Protein AF-A0A0N9I9Z4-F1 (afdb_monomer_lite)

Radius of gyration: 25.41 Å; chains: 1; bounding box: 49×17×73 Å

Foldseek 3Di:
DPPQDDQWDWAADPVRDIDIDGHDPDQDAAKDWDWDPHVDIDIDIDGRDPPPPPVVVPPVVVVVVVVVVVVVVVVVVD

Structure (mmCIF, N/CA/C/O backbone):
data_AF-A0A0N9I9Z4-F1
#
_entry.id   AF-A0A0N9I9Z4-F1
#
loop_
_atom_site.group_PDB
_atom_site.id
_atom_site.type_symbol
_atom_site.label_atom_id
_atom_site.label_alt_id
_atom_site.label_comp_id
_atom_site.label_asym_id
_atom_site.label_entity_id
_atom_site.label_seq_id
_atom_site.pdbx_PDB_ins_code
_atom_site.Cartn_x
_atom_site.Cartn_y
_atom_site.Cartn_z
_atom_site.occupancy
_atom_site.B_iso_or_equiv
_atom_site.auth_seq_id
_atom_site.auth_comp_id
_atom_site.auth_asym_id
_atom_site.auth_atom_id
_atom_site.pdbx_PDB_model_num
ATOM 1 N N . MET A 1 1 ? -18.762 5.093 -14.044 1.00 42.41 1 MET A N 1
ATOM 2 C CA . MET A 1 1 ? -17.655 4.466 -14.798 1.00 42.41 1 MET A CA 1
ATOM 3 C C . MET A 1 1 ? -16.395 5.267 -14.509 1.00 42.41 1 MET A C 1
ATOM 5 O O . MET A 1 1 ? -16.347 6.428 -14.902 1.00 42.41 1 MET A O 1
ATOM 9 N N . SER A 1 2 ? -15.447 4.712 -13.745 1.00 50.50 2 SER A N 1
ATOM 10 C CA . SER A 1 2 ? -14.171 5.385 -13.458 1.00 50.50 2 SER A CA 1
ATOM 11 C C . SER A 1 2 ? -13.430 5.606 -14.779 1.00 50.50 2 SER A C 1
ATOM 13 O O . SER A 1 2 ? -13.185 4.655 -15.517 1.00 50.50 2 SER A O 1
ATOM 15 N N . LYS A 1 3 ? -13.144 6.864 -15.129 1.00 62.12 3 LYS A N 1
ATOM 16 C CA . LYS A 1 3 ? -12.562 7.275 -16.422 1.00 62.12 3 LYS A CA 1
ATOM 17 C C . LYS A 1 3 ? -11.056 6.961 -16.538 1.00 62.12 3 LYS A C 1
ATOM 19 O O . LYS A 1 3 ? -10.346 7.667 -17.242 1.00 62.12 3 LYS A O 1
ATOM 24 N N . GLY A 1 4 ? -10.568 5.932 -15.843 1.00 71.06 4 GLY A N 1
ATOM 25 C CA . GLY A 1 4 ? -9.139 5.636 -15.743 1.00 71.06 4 GLY A CA 1
ATOM 26 C C . GLY A 1 4 ? -8.409 6.700 -14.926 1.00 71.06 4 GLY A C 1
ATOM 27 O O . GLY A 1 4 ? -7.616 7.471 -15.458 1.00 71.06 4 GLY A O 1
ATOM 28 N N . GLU A 1 5 ? -8.714 6.777 -13.631 1.00 81.44 5 GLU A N 1
ATOM 29 C CA . GLU A 1 5 ? -8.039 7.706 -12.723 1.00 81.44 5 GLU A CA 1
ATOM 30 C C . GLU A 1 5 ? -6.553 7.355 -12.577 1.00 81.44 5 GLU A C 1
ATOM 32 O O . GLU A 1 5 ? -6.180 6.195 -12.375 1.00 81.44 5 GLU A O 1
ATOM 37 N N . ARG A 1 6 ? -5.689 8.372 -12.654 1.00 83.06 6 ARG A N 1
ATOM 38 C CA . ARG A 1 6 ? -4.265 8.194 -12.381 1.00 83.06 6 ARG A CA 1
ATOM 39 C C . ARG A 1 6 ? -4.046 8.116 -10.874 1.00 83.06 6 ARG A C 1
ATOM 41 O O . ARG A 1 6 ? -3.997 9.136 -10.201 1.00 83.06 6 ARG A O 1
ATOM 48 N N . VAL A 1 7 ? -3.861 6.898 -10.382 1.00 85.44 7 VAL A N 1
ATOM 49 C CA . VAL A 1 7 ? -3.707 6.603 -8.948 1.00 85.44 7 VAL A CA 1
ATOM 50 C C . VAL A 1 7 ? -2.249 6.466 -8.494 1.00 85.44 7 VAL A C 1
ATOM 52 O O . VAL A 1 7 ? -1.983 6.255 -7.319 1.00 85.44 7 VAL A O 1
ATOM 55 N N . GLY A 1 8 ? -1.280 6.578 -9.406 1.00 85.94 8 GLY A N 1
ATOM 56 C CA . GLY A 1 8 ? 0.141 6.476 -9.079 1.00 85.94 8 GLY A CA 1
ATOM 57 C C . GLY A 1 8 ? 1.045 6.547 -10.307 1.00 85.94 8 GLY A C 1
ATOM 58 O O . GLY A 1 8 ? 0.585 6.664 -11.447 1.00 85.94 8 GLY A O 1
ATOM 59 N N . GLY A 1 9 ? 2.350 6.485 -10.066 1.00 86.00 9 GLY A N 1
ATOM 60 C CA . GLY A 1 9 ? 3.370 6.449 -11.106 1.00 86.00 9 GLY A CA 1
ATOM 61 C C . GLY A 1 9 ? 4.703 5.978 -10.543 1.00 86.00 9 GLY A C 1
ATOM 62 O O . GLY A 1 9 ? 5.034 6.268 -9.397 1.00 86.00 9 GLY A O 1
ATOM 63 N N . THR A 1 10 ? 5.453 5.234 -11.347 1.00 84.31 10 THR A N 1
ATOM 64 C CA . THR A 1 10 ? 6.795 4.762 -11.005 1.00 84.31 10 THR A CA 1
ATOM 65 C C . THR A 1 10 ? 7.593 4.532 -12.283 1.00 84.31 10 THR A C 1
ATOM 67 O O . THR A 1 10 ? 7.023 4.488 -13.376 1.00 84.31 10 THR A O 1
ATOM 70 N N . ILE A 1 11 ? 8.908 4.420 -12.146 1.00 81.88 11 ILE A N 1
ATOM 71 C CA . ILE A 1 11 ? 9.838 4.097 -13.226 1.00 81.88 11 ILE A CA 1
ATOM 72 C C . ILE A 1 11 ? 10.603 2.858 -12.772 1.00 81.88 11 ILE A C 1
ATOM 74 O O . ILE A 1 11 ? 10.964 2.754 -11.599 1.00 81.88 11 ILE A O 1
ATOM 78 N N . ALA A 1 12 ? 10.812 1.914 -13.688 1.00 82.50 12 ALA A N 1
ATOM 79 C CA . ALA A 1 12 ? 11.560 0.708 -13.380 1.00 82.50 12 ALA A CA 1
ATOM 80 C C . ALA A 1 12 ? 13.024 1.028 -13.039 1.00 82.50 12 ALA A C 1
ATOM 82 O O . ALA A 1 12 ? 13.629 1.931 -13.619 1.00 82.50 12 ALA A O 1
ATOM 83 N N . ASP A 1 13 ? 13.586 0.281 -12.094 1.00 81.31 13 ASP A N 1
ATOM 84 C CA . ASP A 1 13 ? 14.991 0.369 -11.725 1.00 81.31 13 ASP A CA 1
ATOM 85 C C . ASP A 1 13 ? 15.902 -0.301 -12.772 1.00 81.31 13 ASP A C 1
ATOM 87 O O . ASP A 1 13 ? 15.452 -0.855 -13.779 1.00 81.31 13 ASP A O 1
ATOM 91 N N . ALA A 1 14 ? 17.214 -0.290 -12.524 1.00 86.12 14 ALA A N 1
ATOM 92 C CA . ALA A 1 14 ? 18.203 -0.908 -13.411 1.00 86.12 14 ALA A CA 1
ATOM 93 C C . ALA A 1 14 ? 18.031 -2.435 -13.587 1.00 86.12 14 ALA A C 1
ATOM 95 O O . ALA A 1 14 ? 18.659 -3.021 -14.466 1.00 86.12 14 ALA A O 1
ATOM 96 N N . ARG A 1 15 ? 17.203 -3.089 -12.761 1.00 86.38 15 ARG A N 1
ATOM 97 C CA . ARG A 1 15 ? 16.857 -4.517 -12.836 1.00 86.38 15 ARG A CA 1
ATOM 98 C C . ARG A 1 15 ? 15.475 -4.754 -13.459 1.00 86.38 15 ARG A C 1
ATOM 100 O O . ARG A 1 15 ? 15.037 -5.900 -13.520 1.00 86.38 15 ARG A O 1
ATOM 107 N N . GLY A 1 16 ? 14.785 -3.704 -13.910 1.00 77.69 16 GLY A N 1
ATOM 108 C CA . GLY A 1 16 ? 13.432 -3.783 -14.464 1.00 77.69 16 GLY A CA 1
ATOM 109 C C . GLY A 1 16 ? 12.327 -3.927 -13.410 1.00 77.69 16 GLY A C 1
ATOM 110 O O . GLY A 1 16 ? 11.180 -4.191 -13.768 1.00 77.69 16 GLY A O 1
ATOM 111 N N . GLN A 1 17 ? 12.645 -3.772 -12.122 1.00 82.75 17 GLN A N 1
ATOM 112 C CA . GLN A 1 17 ? 11.680 -3.845 -11.023 1.00 82.75 17 GLN A C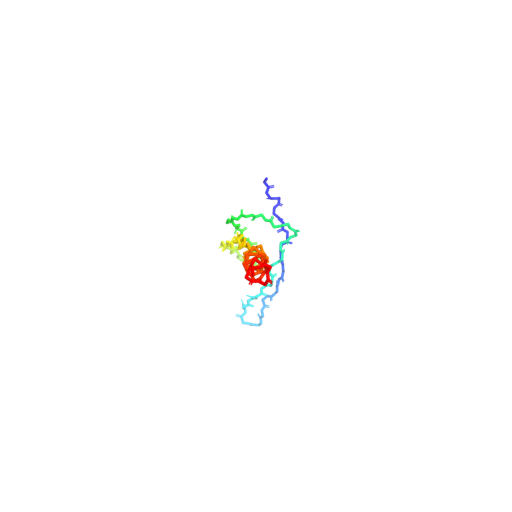A 1
ATOM 113 C C . GLN A 1 17 ? 11.039 -2.477 -10.799 1.00 82.75 17 GLN A C 1
ATOM 115 O O . GLN A 1 17 ? 11.692 -1.449 -10.951 1.00 82.75 17 GLN A O 1
ATOM 120 N N . PHE A 1 18 ? 9.771 -2.442 -10.396 1.00 81.00 18 PHE A N 1
ATOM 121 C CA . PHE A 1 18 ? 9.090 -1.190 -10.083 1.00 81.00 18 PHE A CA 1
ATOM 122 C C . PHE A 1 18 ? 8.124 -1.355 -8.909 1.00 81.00 18 PHE A C 1
ATOM 124 O O . PHE A 1 18 ? 7.458 -2.378 -8.769 1.00 81.00 18 PHE A O 1
ATOM 131 N N . THR A 1 19 ? 8.010 -0.302 -8.100 1.00 82.38 19 THR A N 1
ATOM 132 C CA . THR A 1 19 ? 7.051 -0.204 -6.992 1.00 82.38 19 THR A CA 1
ATOM 133 C C . THR A 1 19 ? 6.398 1.168 -7.047 1.00 82.38 19 THR A C 1
ATOM 135 O O . THR A 1 19 ? 7.087 2.173 -7.226 1.00 82.38 19 THR A O 1
ATOM 138 N N . ALA A 1 20 ? 5.076 1.230 -6.902 1.00 83.38 20 ALA A N 1
ATOM 139 C CA . ALA A 1 20 ? 4.325 2.480 -6.862 1.00 83.38 20 ALA A CA 1
ATOM 140 C C . ALA A 1 20 ? 3.413 2.503 -5.637 1.00 83.38 20 ALA A C 1
ATOM 142 O O . ALA A 1 20 ? 2.670 1.552 -5.399 1.00 83.38 20 ALA A O 1
ATOM 143 N N . ALA A 1 21 ? 3.434 3.609 -4.894 1.00 83.44 21 ALA A N 1
ATOM 144 C CA . ALA A 1 21 ? 2.355 3.905 -3.963 1.00 83.44 21 ALA A CA 1
ATOM 145 C C . ALA A 1 21 ? 1.099 4.267 -4.769 1.00 83.44 21 ALA A C 1
ATOM 147 O O . ALA A 1 21 ? 1.172 5.054 -5.716 1.00 83.44 21 ALA A O 1
ATOM 148 N N . VAL A 1 22 ? -0.037 3.673 -4.402 1.00 82.69 22 VAL A N 1
ATOM 149 C CA . VAL A 1 22 ? -1.329 3.912 -5.049 1.00 82.69 22 VAL A CA 1
ATOM 150 C C . VAL A 1 22 ? -2.186 4.765 -4.122 1.00 82.69 22 VAL A C 1
ATOM 152 O O . VAL A 1 22 ? -2.511 4.340 -3.015 1.00 82.69 22 VAL A O 1
ATOM 155 N N . GLN A 1 23 ? -2.559 5.959 -4.575 1.00 80.88 23 GLN A N 1
ATOM 156 C CA . GLN A 1 23 ? -3.420 6.883 -3.850 1.00 80.88 23 GLN A CA 1
ATOM 157 C C . GLN A 1 23 ? -4.708 7.094 -4.648 1.00 80.88 23 GLN A C 1
ATOM 159 O O . GLN A 1 23 ? -4.675 7.539 -5.794 1.00 80.88 23 GLN A O 1
ATOM 164 N N . PHE A 1 24 ? -5.846 6.789 -4.034 1.00 80.25 24 PHE A N 1
ATOM 165 C CA . PHE A 1 24 ? -7.159 7.040 -4.621 1.00 80.25 24 PHE A CA 1
ATOM 166 C C . PHE A 1 24 ? -7.669 8.401 -4.137 1.00 80.25 24 PHE A C 1
ATOM 168 O O . PHE A 1 24 ? -7.652 8.660 -2.932 1.00 80.25 24 PHE A O 1
ATOM 175 N N . SER A 1 25 ? -8.115 9.275 -5.048 1.00 77.31 25 SER A N 1
ATOM 176 C CA . SER A 1 25 ? -8.652 10.594 -4.662 1.00 77.31 25 SER A CA 1
ATOM 177 C C . SER A 1 25 ? -10.024 10.498 -3.993 1.00 77.31 25 SER A C 1
ATOM 179 O O . SER A 1 25 ? -10.411 11.366 -3.208 1.00 77.31 25 SER A O 1
ATOM 181 N N . ARG A 1 26 ? -10.756 9.421 -4.284 1.00 73.06 26 ARG A N 1
ATOM 182 C CA . ARG A 1 26 ? -12.049 9.103 -3.696 1.00 73.06 26 ARG A CA 1
ATOM 183 C C . ARG A 1 26 ? -12.042 7.667 -3.207 1.00 73.06 26 ARG A C 1
ATOM 185 O O . ARG A 1 26 ? -11.550 6.766 -3.880 1.00 73.06 26 ARG A O 1
ATOM 192 N N . PHE A 1 27 ? -12.592 7.473 -2.020 1.00 67.88 27 PHE A N 1
ATOM 193 C CA . PHE A 1 27 ? -12.768 6.151 -1.459 1.00 67.88 27 PHE A CA 1
ATOM 194 C C . PHE A 1 27 ? -14.093 5.563 -1.949 1.00 67.88 27 PHE A C 1
ATOM 196 O O . PHE A 1 27 ? -15.157 6.128 -1.689 1.00 67.88 27 PHE A O 1
ATOM 203 N N . GLU A 1 28 ? -14.023 4.442 -2.662 1.00 73.31 28 GLU A N 1
ATOM 204 C CA . GLU A 1 28 ? -15.187 3.707 -3.151 1.00 73.31 28 GLU A CA 1
ATOM 205 C C . GLU A 1 28 ? -15.049 2.247 -2.718 1.00 73.31 28 GLU A C 1
ATOM 207 O O . GLU A 1 28 ? -14.130 1.551 -3.125 1.00 73.31 28 GLU A O 1
ATOM 212 N N . ALA A 1 29 ? -15.957 1.767 -1.870 1.00 74.94 29 ALA A N 1
ATOM 213 C CA . ALA A 1 29 ? -15.957 0.378 -1.419 1.00 74.94 29 ALA A CA 1
ATOM 214 C C . ALA A 1 29 ? -15.880 -0.608 -2.595 1.00 74.94 29 ALA A C 1
ATOM 216 O O . ALA A 1 29 ? -16.687 -0.509 -3.521 1.00 74.94 29 ALA A O 1
ATOM 217 N N . GLY A 1 30 ? -15.005 -1.611 -2.512 1.00 78.50 30 GLY A N 1
ATOM 218 C CA . GLY A 1 30 ? -15.036 -2.753 -3.425 1.00 78.50 30 GLY A CA 1
ATOM 219 C C . GLY A 1 30 ? -13.741 -3.010 -4.189 1.00 78.50 30 GLY A C 1
ATOM 220 O O . GLY A 1 30 ? -12.668 -2.517 -3.843 1.00 78.50 30 GLY A O 1
ATOM 221 N N . ARG A 1 31 ? -13.852 -3.869 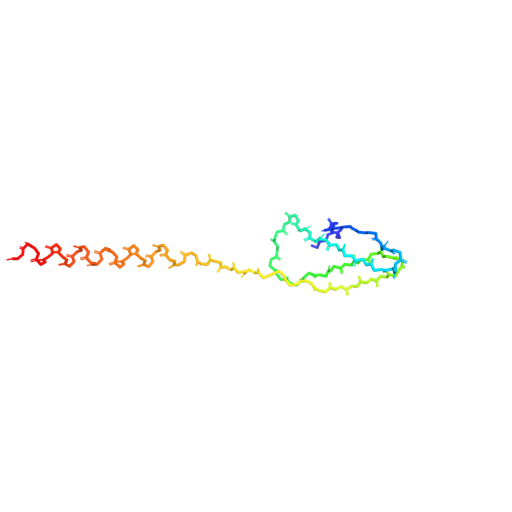-5.209 1.00 78.50 31 ARG A N 1
ATOM 222 C CA . ARG A 1 31 ? -12.727 -4.322 -6.030 1.00 78.50 31 ARG A CA 1
ATOM 223 C C . ARG A 1 31 ? -12.462 -3.336 -7.157 1.00 78.50 31 ARG A C 1
ATOM 225 O O . ARG A 1 31 ? -13.317 -3.132 -8.016 1.00 78.50 31 ARG A O 1
ATOM 232 N N . HIS A 1 32 ? -11.241 -2.825 -7.203 1.00 82.25 32 HIS A N 1
ATOM 233 C CA . HIS A 1 32 ? -10.770 -1.922 -8.245 1.00 82.25 32 HIS A CA 1
ATOM 234 C C . HIS A 1 32 ? -9.656 -2.573 -9.046 1.00 82.25 32 HIS 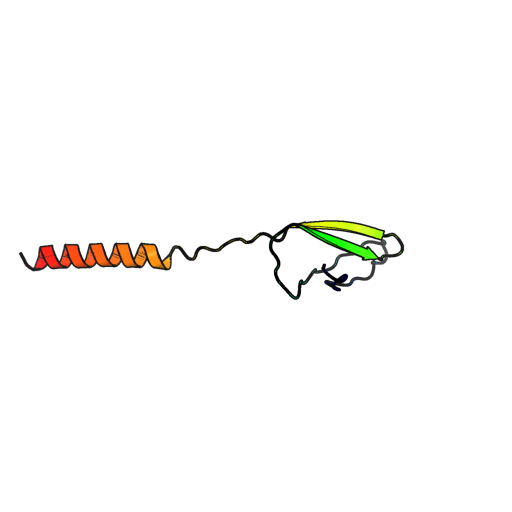A C 1
ATOM 236 O O . HIS A 1 32 ? -8.734 -3.166 -8.490 1.00 82.25 32 HIS A O 1
ATOM 242 N N . TRP A 1 33 ? -9.731 -2.454 -10.366 1.00 83.00 33 TRP A N 1
ATOM 243 C CA . TRP A 1 33 ? -8.668 -2.907 -11.254 1.00 83.00 33 TRP A CA 1
ATOM 244 C C . TRP A 1 33 ? -7.693 -1.768 -11.513 1.00 83.00 33 TRP A C 1
ATOM 246 O O . TRP A 1 33 ? -8.080 -0.703 -11.991 1.00 83.00 33 TRP A O 1
ATOM 256 N N . VAL A 1 34 ? -6.418 -2.009 -11.227 1.00 83.44 34 VAL A N 1
ATOM 257 C CA . VAL A 1 34 ? -5.326 -1.085 -11.523 1.00 83.44 34 VAL A CA 1
ATOM 258 C C . VAL A 1 34 ? -4.570 -1.619 -12.732 1.00 83.44 34 VAL A C 1
ATOM 260 O O . VAL A 1 34 ? -4.170 -2.783 -12.760 1.00 83.44 34 VAL A O 1
ATOM 263 N N . THR A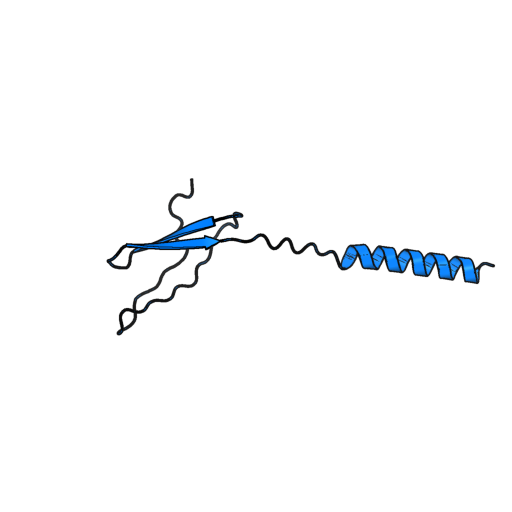 1 35 ? -4.394 -0.764 -13.740 1.00 85.12 35 THR A N 1
ATOM 264 C CA . THR A 1 35 ? -3.643 -1.084 -14.960 1.00 85.12 35 THR A CA 1
ATOM 265 C C . THR A 1 35 ? -2.376 -0.239 -15.015 1.00 85.12 35 THR A C 1
ATOM 267 O O . THR A 1 35 ? -2.449 0.988 -14.962 1.00 85.12 35 THR A O 1
ATOM 270 N N . ALA A 1 36 ? -1.222 -0.893 -15.130 1.00 82.38 36 ALA A N 1
ATOM 271 C CA . ALA A 1 36 ? 0.079 -0.253 -15.261 1.00 82.38 36 ALA A CA 1
ATOM 272 C C . ALA A 1 36 ? 0.597 -0.383 -16.701 1.00 82.38 36 ALA A C 1
ATOM 274 O O . ALA A 1 36 ? 0.662 -1.483 -17.251 1.00 82.38 36 ALA A O 1
ATOM 275 N N . ASN A 1 37 ? 0.976 0.751 -17.297 1.00 82.25 37 ASN A N 1
ATOM 276 C CA . ASN A 1 37 ? 1.607 0.817 -18.614 1.00 82.25 37 ASN A CA 1
ATOM 277 C C . ASN A 1 37 ? 3.123 0.963 -18.443 1.00 82.25 37 ASN A C 1
ATOM 279 O O . ASN A 1 37 ? 3.622 2.071 -18.250 1.00 82.25 37 ASN A O 1
ATOM 283 N N . CYS A 1 38 ? 3.845 -0.156 -18.519 1.00 75.19 38 CYS A N 1
ATOM 284 C CA . CYS A 1 38 ? 5.301 -0.224 -18.327 1.00 75.19 38 CYS A CA 1
ATOM 285 C C . CYS A 1 38 ? 6.033 -0.698 -19.600 1.00 75.19 38 CYS A C 1
ATOM 287 O O . CYS A 1 38 ? 7.138 -1.223 -19.522 1.00 75.19 38 CYS A O 1
ATOM 289 N N . GLY A 1 39 ? 5.395 -0.573 -20.770 1.00 79.56 39 GLY A N 1
ATOM 290 C CA . GLY A 1 39 ? 5.796 -1.212 -22.032 1.00 79.56 39 GLY A CA 1
ATOM 291 C C . GLY A 1 39 ? 4.989 -2.485 -22.304 1.00 79.56 39 GLY A C 1
ATOM 292 O O . GLY A 1 39 ? 4.379 -2.608 -23.362 1.00 79.56 39 GLY A O 1
ATOM 293 N N . VAL A 1 40 ? 4.887 -3.371 -21.308 1.00 78.25 40 VAL A N 1
ATOM 294 C CA . VAL A 1 40 ? 3.827 -4.392 -21.215 1.00 78.25 40 VAL A CA 1
ATOM 295 C C . VAL A 1 40 ? 2.697 -3.888 -20.317 1.00 78.25 40 VAL A C 1
ATOM 297 O O . VAL A 1 40 ? 2.930 -3.079 -19.413 1.00 78.25 40 VAL A O 1
ATOM 300 N N . VAL A 1 41 ? 1.471 -4.347 -20.576 1.00 82.88 41 VAL A N 1
ATOM 301 C CA . VAL A 1 41 ? 0.296 -3.995 -19.769 1.00 82.88 41 VAL A CA 1
ATOM 302 C C . VAL A 1 41 ? 0.154 -5.010 -18.644 1.00 82.88 41 VAL A C 1
ATOM 304 O O . VAL A 1 41 ? -0.010 -6.203 -18.896 1.00 82.88 41 VAL A O 1
ATOM 307 N N . LEU A 1 42 ? 0.218 -4.531 -17.406 1.00 81.31 42 LEU A N 1
ATOM 308 C CA . LEU A 1 42 ? 0.032 -5.348 -16.211 1.00 81.31 42 LEU A CA 1
ATOM 309 C C . LEU A 1 42 ? -1.254 -4.918 -15.508 1.00 81.31 42 LEU A C 1
ATOM 311 O O . LEU A 1 42 ? -1.483 -3.726 -15.295 1.00 81.31 42 LEU A O 1
ATOM 315 N N . THR A 1 43 ? -2.086 -5.889 -15.141 1.00 84.31 43 THR A N 1
ATOM 316 C CA . THR A 1 43 ? -3.384 -5.646 -14.503 1.00 84.31 43 THR A CA 1
ATOM 317 C C . THR A 1 43 ? -3.453 -6.392 -13.179 1.00 84.31 43 THR A C 1
ATOM 319 O O . THR A 1 43 ? -3.228 -7.599 -13.130 1.00 84.31 43 THR A O 1
ATOM 322 N N . ALA A 1 44 ? -3.777 -5.675 -12.104 1.00 82.12 44 ALA A N 1
ATOM 323 C CA . ALA A 1 44 ? -3.918 -6.236 -10.764 1.00 82.12 44 ALA A CA 1
ATOM 324 C C . ALA A 1 44 ? -5.198 -5.726 -10.090 1.00 82.12 44 ALA A C 1
ATOM 326 O O . ALA A 1 44 ? -5.639 -4.604 -10.343 1.00 82.12 44 ALA A O 1
ATOM 327 N N . ALA A 1 45 ? -5.796 -6.556 -9.234 1.00 81.19 45 ALA A N 1
ATOM 328 C CA . ALA A 1 45 ? -6.954 -6.174 -8.434 1.00 81.19 45 ALA A CA 1
ATOM 329 C C . ALA A 1 45 ? -6.508 -5.634 -7.071 1.00 81.19 45 ALA A C 1
ATOM 331 O O . ALA A 1 45 ? -5.661 -6.232 -6.409 1.00 81.19 45 ALA A O 1
ATOM 332 N N . VAL A 1 46 ? -7.120 -4.533 -6.646 1.00 77.56 46 VAL A N 1
ATOM 333 C CA . VAL A 1 46 ? -6.973 -3.945 -5.315 1.00 77.56 46 VAL A CA 1
ATOM 334 C C . VAL A 1 46 ? -8.348 -3.923 -4.663 1.00 77.56 46 VAL A C 1
ATOM 336 O O . VAL A 1 46 ? -9.286 -3.333 -5.197 1.00 77.56 46 VAL A O 1
ATOM 339 N N . ASP A 1 47 ? -8.476 -4.567 -3.508 1.00 79.81 47 ASP A N 1
ATOM 340 C CA . ASP A 1 47 ? -9.713 -4.569 -2.734 1.00 79.81 47 ASP A CA 1
ATOM 341 C C . ASP A 1 47 ? -9.680 -3.419 -1.712 1.00 79.81 47 ASP A C 1
ATOM 343 O O . ASP A 1 47 ? -8.888 -3.426 -0.769 1.00 79.81 47 ASP A O 1
ATOM 347 N N . GLN A 1 48 ? -10.538 -2.410 -1.897 1.00 69.06 48 GLN A N 1
ATOM 348 C CA . GLN A 1 48 ? -10.756 -1.354 -0.908 1.00 69.06 48 GLN A CA 1
ATOM 349 C C . GLN A 1 48 ? -11.786 -1.830 0.117 1.00 69.06 48 GLN A C 1
ATOM 351 O O . GLN A 1 48 ? -12.992 -1.869 -0.146 1.00 69.06 48 GLN A O 1
ATOM 356 N N . LEU A 1 49 ? -11.298 -2.206 1.297 1.00 74.00 49 LEU A N 1
ATOM 357 C CA . LEU A 1 49 ? -12.131 -2.634 2.415 1.00 74.00 49 LEU A CA 1
ATOM 358 C C . LEU A 1 49 ? -12.621 -1.411 3.198 1.00 74.00 49 LEU A C 1
ATOM 360 O O . LEU A 1 49 ? -11.818 -0.608 3.676 1.00 74.00 49 LEU A O 1
ATOM 364 N N . LEU A 1 50 ? -13.939 -1.299 3.393 1.00 62.56 50 LEU A N 1
ATOM 365 C CA . LEU A 1 50 ? -14.466 -0.506 4.502 1.00 62.56 50 LEU A CA 1
ATOM 366 C C . LEU A 1 50 ? -14.239 -1.309 5.766 1.00 62.56 50 LEU A C 1
ATOM 368 O O . LEU A 1 50 ? -15.089 -2.098 6.180 1.00 62.56 50 LEU A O 1
ATOM 372 N N . THR A 1 51 ? -13.115 -1.067 6.423 1.00 60.62 51 THR A N 1
ATOM 373 C CA . THR A 1 51 ? -13.094 -1.281 7.861 1.00 60.62 51 THR A CA 1
ATOM 374 C C . THR A 1 51 ? -13.939 -0.165 8.444 1.00 60.62 51 THR A C 1
ATOM 376 O O . THR A 1 51 ? -13.443 0.921 8.739 1.00 60.62 51 THR A O 1
ATOM 379 N N . SER A 1 52 ? -15.246 -0.409 8.553 1.00 53.19 52 SER A N 1
ATOM 380 C CA . SER A 1 52 ? -16.099 0.348 9.453 1.00 53.19 52 SER A CA 1
ATOM 381 C C . SER A 1 52 ? -15.473 0.190 10.831 1.00 53.19 52 SER A C 1
ATOM 383 O O . SER A 1 52 ? -15.733 -0.784 11.533 1.00 53.19 52 SER A O 1
ATOM 385 N N . SER A 1 53 ? -14.593 1.118 11.205 1.00 49.72 53 SER A N 1
ATOM 386 C CA . SER A 1 53 ? -14.256 1.343 12.597 1.00 49.72 53 SER A CA 1
ATOM 387 C C . SER A 1 53 ? -15.541 1.863 13.213 1.00 49.72 53 SER A C 1
ATOM 389 O O . SER A 1 53 ? -15.795 3.063 13.298 1.00 49.72 53 SER A O 1
ATOM 391 N N . THR A 1 54 ? -16.439 0.942 13.549 1.00 54.34 54 THR A N 1
ATOM 392 C CA . THR A 1 54 ? -17.459 1.211 14.537 1.00 54.34 54 THR A CA 1
ATOM 393 C C . THR A 1 54 ? -16.663 1.619 15.765 1.00 54.34 54 THR A C 1
ATOM 395 O O . THR A 1 54 ? -16.061 0.765 16.417 1.00 54.34 54 THR A O 1
ATOM 398 N N . GLY A 1 55 ? -16.597 2.921 16.044 1.00 50.91 55 GLY A N 1
ATOM 399 C CA . GLY A 1 55 ? -16.074 3.493 17.283 1.00 50.91 55 GLY A CA 1
ATOM 400 C C . GLY A 1 55 ? -16.934 3.078 18.482 1.00 50.91 55 GLY A C 1
ATOM 401 O O . GLY A 1 55 ? -17.405 3.913 19.245 1.00 50.91 55 GLY A O 1
ATOM 402 N N . GLY A 1 56 ? -17.181 1.776 18.635 1.00 51.84 56 GLY A N 1
ATOM 403 C CA . GLY A 1 56 ? -18.052 1.143 19.620 1.00 51.84 56 GLY A CA 1
ATOM 404 C C . GLY A 1 56 ? -17.464 1.110 21.027 1.00 51.84 56 GLY A C 1
ATOM 405 O O . GLY A 1 56 ? -18.048 0.499 21.918 1.00 51.84 56 GLY A O 1
ATOM 406 N N . GLN A 1 57 ? -16.326 1.770 21.245 1.00 56.03 57 GLN A N 1
ATOM 407 C CA . GLN A 1 57 ? -15.747 1.943 22.574 1.00 56.03 57 GLN A CA 1
ATOM 408 C C . GLN A 1 57 ? -16.346 3.146 23.310 1.00 56.03 57 GLN A C 1
ATOM 410 O O . GLN A 1 57 ? -16.463 3.094 24.527 1.00 56.03 57 GLN A O 1
ATOM 415 N N . SER A 1 58 ? -16.802 4.199 22.620 1.00 61.16 58 SER A N 1
ATOM 416 C CA . SER A 1 58 ? -17.329 5.383 23.317 1.00 61.16 58 SER A CA 1
ATOM 417 C C . SER A 1 58 ? -18.767 5.200 23.813 1.00 61.16 58 SER A C 1
ATOM 419 O O . SER A 1 58 ? -19.078 5.606 24.926 1.00 61.16 58 SER A O 1
ATOM 421 N N . SER A 1 59 ? -19.652 4.561 23.042 1.00 66.00 59 SER A N 1
ATOM 422 C CA . SER A 1 59 ? -21.071 4.435 23.419 1.00 66.00 59 SER A CA 1
ATOM 423 C C . SER A 1 59 ? -21.322 3.401 24.521 1.00 66.00 59 SER A C 1
ATOM 425 O O . SER A 1 59 ? -22.095 3.658 25.441 1.00 66.00 59 SER A O 1
ATOM 427 N N . SER A 1 60 ? -20.649 2.250 24.468 1.00 76.94 60 SER A N 1
ATOM 428 C CA . SER A 1 60 ? -20.800 1.173 25.457 1.00 76.94 60 SER A CA 1
ATOM 429 C C . SER A 1 60 ? -20.277 1.573 26.841 1.00 76.94 60 SER A C 1
ATOM 431 O O . SER A 1 60 ? -20.910 1.274 27.853 1.00 76.94 60 SER A O 1
ATOM 433 N N . LEU A 1 61 ? -19.169 2.314 26.890 1.00 85.38 61 LEU A N 1
ATOM 434 C CA . LEU A 1 61 ? -18.536 2.773 28.127 1.00 85.38 61 LEU A CA 1
ATOM 435 C C . LEU A 1 61 ? -19.395 3.830 28.840 1.00 85.38 61 LEU A C 1
ATOM 437 O O . LEU A 1 61 ? -19.588 3.745 30.050 1.00 85.38 61 LEU A O 1
ATOM 441 N N . ILE A 1 62 ? -19.992 4.767 28.092 1.00 88.31 62 ILE A N 1
ATOM 442 C CA . ILE A 1 62 ? -20.918 5.773 28.642 1.00 88.31 62 ILE A CA 1
ATOM 443 C C . ILE A 1 62 ? -22.130 5.104 29.305 1.00 88.31 62 ILE A C 1
ATOM 445 O O . ILE A 1 62 ? -22.506 5.478 30.417 1.00 88.31 62 ILE A O 1
ATOM 449 N N . ILE A 1 63 ? -22.714 4.090 28.657 1.00 89.06 63 ILE A N 1
ATOM 450 C CA . ILE A 1 63 ? -23.857 3.343 29.204 1.00 89.06 63 ILE A CA 1
ATOM 451 C C . ILE A 1 63 ? -23.463 2.648 30.513 1.00 89.06 63 ILE A C 1
ATOM 453 O O . ILE A 1 63 ? -24.174 2.752 31.512 1.00 89.06 63 ILE A O 1
ATOM 457 N N . LEU A 1 64 ? -22.311 1.976 30.528 1.00 91.94 64 LEU A N 1
ATOM 458 C CA . LEU A 1 64 ? -21.812 1.260 31.702 1.00 91.94 64 LEU A CA 1
ATOM 459 C C . LEU A 1 64 ? -21.575 2.219 32.882 1.00 91.94 64 LEU A C 1
ATOM 461 O O . LEU A 1 64 ? -22.038 1.962 33.993 1.00 91.94 64 LEU A O 1
ATOM 465 N N . VAL A 1 65 ? -20.934 3.365 32.629 1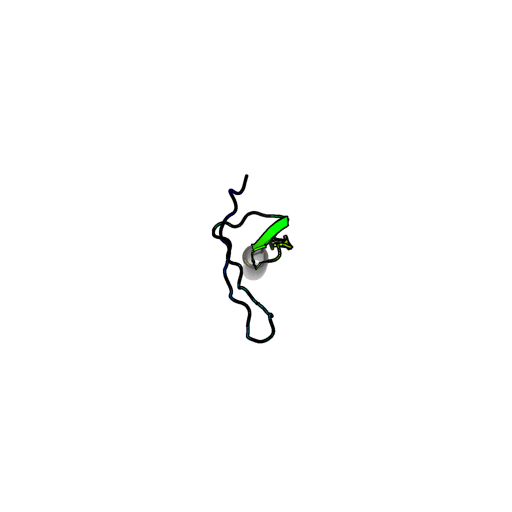.00 93.12 65 VAL A N 1
ATOM 466 C CA . VAL A 1 65 ? -20.698 4.411 33.639 1.00 93.12 65 VAL A CA 1
ATOM 467 C C . VAL A 1 65 ? -22.012 4.949 34.202 1.00 93.12 65 VAL A C 1
ATOM 469 O O . VAL A 1 65 ? -22.129 5.099 35.417 1.00 93.12 65 VAL A O 1
ATOM 472 N N . PHE A 1 66 ? -23.019 5.188 33.358 1.00 93.75 66 PHE A N 1
ATOM 473 C CA . PHE A 1 66 ? -24.329 5.656 33.813 1.00 93.75 66 PHE A CA 1
ATOM 474 C C . PHE A 1 66 ? -24.982 4.677 34.800 1.00 93.75 66 PHE A C 1
ATOM 476 O O . PHE A 1 66 ? -25.408 5.091 35.878 1.00 93.75 66 PHE A O 1
ATOM 483 N N . PHE A 1 67 ? -25.006 3.377 34.483 1.00 94.69 67 PHE A N 1
ATOM 484 C CA . PHE A 1 67 ? -25.575 2.361 35.377 1.00 94.69 67 PHE A CA 1
ATOM 485 C C . PHE A 1 67 ? -24.810 2.239 36.699 1.00 94.69 67 PHE A C 1
ATOM 487 O O . PHE A 1 67 ? -25.433 2.103 37.753 1.00 94.69 67 PHE A O 1
ATOM 494 N N . VAL A 1 68 ? -23.478 2.332 36.663 1.00 95.25 68 VAL A N 1
ATOM 495 C CA . VAL A 1 68 ? -22.645 2.310 37.874 1.00 95.25 68 VAL A CA 1
ATOM 496 C C . VAL A 1 68 ? -22.954 3.513 38.764 1.00 95.25 68 VAL A C 1
ATOM 498 O O . VAL A 1 68 ? -23.201 3.344 39.958 1.00 95.25 68 VAL A O 1
ATOM 501 N N . LEU A 1 69 ? -22.996 4.722 38.198 1.00 95.62 69 LEU A N 1
ATOM 502 C CA . LEU A 1 69 ? -23.300 5.935 38.957 1.00 95.62 69 LEU A CA 1
ATOM 503 C C . LEU A 1 69 ? -24.721 5.907 39.528 1.00 95.62 69 LEU A C 1
ATOM 505 O O . LEU A 1 69 ? -24.914 6.249 40.697 1.00 95.62 69 LEU A O 1
ATOM 509 N N . ALA A 1 70 ? -25.704 5.458 38.745 1.00 94.38 70 ALA A N 1
ATOM 510 C CA . ALA A 1 70 ? -27.084 5.312 39.199 1.00 94.38 70 ALA A CA 1
ATOM 511 C C . ALA A 1 70 ? -27.192 4.311 40.362 1.00 94.38 70 ALA A C 1
ATOM 513 O O . ALA A 1 70 ? -27.791 4.627 41.389 1.00 94.38 70 ALA A O 1
ATOM 514 N N . GLY A 1 71 ? -26.549 3.143 40.249 1.00 93.81 71 GLY A N 1
ATOM 515 C CA . GLY A 1 71 ? -26.526 2.131 41.306 1.00 93.81 71 GLY A CA 1
ATOM 516 C C . GLY A 1 71 ? -25.875 2.630 42.599 1.00 93.81 71 GLY A C 1
ATOM 517 O O . GLY A 1 71 ? -26.450 2.480 43.676 1.00 93.81 71 GLY A O 1
ATOM 518 N N . VAL A 1 72 ? -24.716 3.291 42.501 1.00 94.56 72 VAL A N 1
ATOM 519 C CA . VAL A 1 72 ? -24.025 3.880 43.665 1.00 94.56 72 VAL A CA 1
ATOM 520 C C . VAL A 1 72 ? -24.866 4.972 44.322 1.00 94.56 72 VAL A C 1
ATOM 522 O O . VAL A 1 72 ? -24.902 5.060 45.548 1.00 94.56 72 VAL A O 1
ATOM 525 N N . SER 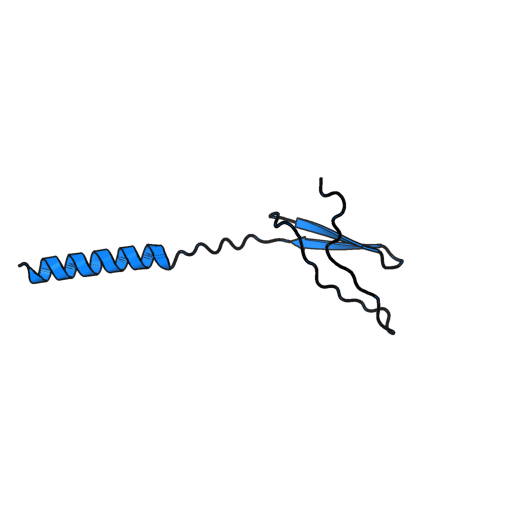A 1 73 ? -25.560 5.788 43.528 1.00 91.81 73 SER A N 1
ATOM 526 C CA . SER A 1 73 ? -26.445 6.834 44.045 1.00 91.81 73 SER A CA 1
ATOM 527 C C . SER A 1 73 ? -27.594 6.220 44.846 1.00 91.81 73 SER A C 1
ATOM 529 O O . SER A 1 73 ? -27.808 6.601 45.991 1.00 91.81 73 SER A O 1
ATOM 531 N N . VAL A 1 74 ? -28.275 5.205 44.304 1.00 91.44 74 VAL A N 1
ATOM 532 C CA . VAL A 1 74 ? -29.372 4.508 45.000 1.00 91.44 74 VAL A CA 1
ATOM 533 C C . VAL A 1 74 ? -28.902 3.843 46.298 1.00 91.44 74 VAL A C 1
ATOM 535 O O . VAL A 1 74 ? -29.614 3.906 47.296 1.00 91.44 74 VAL A O 1
ATOM 538 N N . LEU A 1 75 ? -27.701 3.252 46.312 1.00 88.88 75 LEU A N 1
ATOM 539 C CA . LEU A 1 75 ? -27.105 2.676 47.525 1.00 88.88 75 LEU A CA 1
ATOM 540 C C . LEU A 1 75 ? -26.755 3.729 48.582 1.00 88.88 75 LEU A C 1
ATOM 542 O O . LEU A 1 75 ? -26.807 3.425 49.765 1.00 88.88 75 LEU A O 1
ATOM 546 N N . ARG A 1 76 ? -26.382 4.947 48.170 1.00 85.38 76 ARG A N 1
ATOM 547 C CA . ARG A 1 76 ? -26.067 6.053 49.087 1.00 85.38 76 ARG A CA 1
ATOM 548 C C . ARG A 1 76 ? -27.292 6.784 49.635 1.00 85.38 76 ARG A C 1
ATOM 550 O O . ARG A 1 76 ? -27.169 7.435 50.665 1.00 85.38 76 ARG A O 1
ATOM 557 N N . PHE A 1 77 ? -28.419 6.742 48.926 1.00 71.50 77 PHE A N 1
ATOM 558 C CA . PHE A 1 77 ? -29.665 7.416 49.313 1.00 71.50 77 PHE A CA 1
ATOM 559 C C . PHE A 1 77 ? -30.660 6.501 50.059 1.00 71.50 77 PHE A C 1
ATOM 561 O O . PHE A 1 77 ? -31.762 6.951 50.377 1.00 71.50 77 PHE A O 1
ATOM 568 N N . ARG A 1 78 ? -30.294 5.244 50.343 1.00 57.66 78 ARG A N 1
ATOM 569 C CA . ARG A 1 78 ? -30.963 4.377 51.331 1.00 57.66 78 ARG A CA 1
ATOM 570 C C . ARG A 1 78 ? -30.158 4.336 52.620 1.00 57.66 78 ARG A C 1
ATOM 572 O O . ARG A 1 78 ? -30.813 4.190 53.672 1.00 57.66 78 ARG A O 1
#

Organism: NCBI:txid860235

pLDDT: mean 78.1, std 12.36, range [42.41, 95.62]

Secondary structure (DSSP, 8-state):
-------------TTS--------SS---EEEEEEEESSSEEEEEEEE-------HHHHHHHHHHHHHHHHHHHHH--

Sequence (78 aa):
MSKGERVGGTIADARGQFTAAVQFSRFEAGRHWVTANCGVVLTAAVDQLLTSSTGGQSSSLIILVFFVLAGVSVLRFR